Protein AF-A0ABD0VQE1-F1 (afdb_monomer_lite)

Structure (mmCIF, N/CA/C/O backbone):
data_AF-A0ABD0VQE1-F1
#
_entry.id   AF-A0ABD0VQE1-F1
#
loop_
_atom_site.group_PDB
_atom_site.id
_atom_site.type_symbol
_atom_site.label_atom_id
_atom_site.label_alt_id
_atom_site.label_comp_id
_atom_site.label_asym_id
_atom_site.label_entity_id
_atom_site.label_seq_id
_atom_site.pdbx_PDB_ins_code
_atom_site.Cartn_x
_atom_site.Cartn_y
_atom_site.Cartn_z
_atom_site.occupancy
_atom_site.B_iso_or_equiv
_atom_site.auth_seq_id
_atom_site.auth_comp_id
_atom_site.auth_asym_id
_atom_site.auth_atom_id
_atom_site.pdbx_PDB_model_num
ATOM 1 N N . MET A 1 1 ? 2.032 -4.765 5.187 1.00 67.75 1 MET A N 1
ATOM 2 C CA . MET A 1 1 ? 2.060 -3.733 6.247 1.00 67.75 1 MET A CA 1
ATOM 3 C C . MET A 1 1 ? 1.256 -4.233 7.442 1.00 67.75 1 MET A C 1
ATOM 5 O O . MET A 1 1 ? 0.437 -5.127 7.236 1.00 67.75 1 MET A O 1
ATOM 9 N N . PRO A 1 2 ? 1.491 -3.754 8.675 1.00 69.06 2 PRO A N 1
ATOM 10 C CA . PRO A 1 2 ? 0.647 -4.112 9.817 1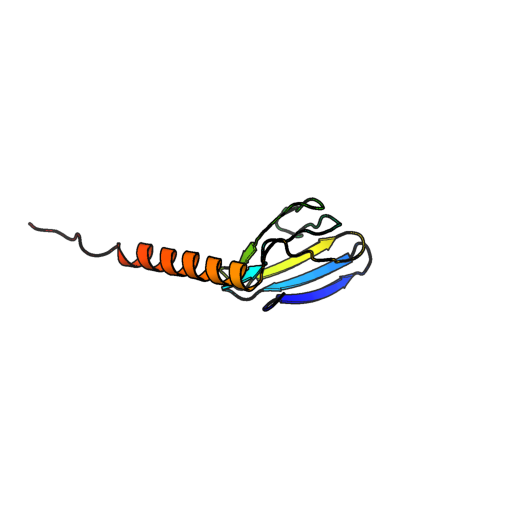.00 69.06 2 PRO A CA 1
ATOM 11 C C . PRO A 1 2 ? -0.835 -3.842 9.506 1.00 69.06 2 PRO A C 1
ATOM 13 O O . PRO A 1 2 ? -1.160 -2.776 9.002 1.00 69.06 2 PRO A O 1
ATOM 16 N N . GLY A 1 3 ? -1.717 -4.814 9.753 1.00 70.75 3 GLY A N 1
ATOM 17 C CA . GLY A 1 3 ? -3.159 -4.679 9.486 1.00 70.75 3 GLY A CA 1
ATOM 18 C C . GLY A 1 3 ? -3.613 -4.981 8.050 1.00 70.75 3 GLY A C 1
ATOM 19 O O . GLY A 1 3 ? -4.818 -5.026 7.812 1.00 70.75 3 GLY A O 1
ATOM 20 N N . ALA A 1 4 ? -2.685 -5.243 7.122 1.00 85.31 4 ALA A N 1
ATOM 21 C CA . ALA A 1 4 ? -3.003 -5.608 5.743 1.00 85.31 4 ALA A CA 1
ATOM 22 C C . ALA A 1 4 ? -3.034 -7.132 5.545 1.00 85.31 4 ALA A C 1
ATOM 24 O O . ALA A 1 4 ? -2.086 -7.829 5.919 1.00 85.31 4 ALA A O 1
ATOM 25 N N . GLU A 1 5 ? -4.064 -7.640 4.871 1.00 93.62 5 GLU A N 1
ATOM 26 C CA . GLU A 1 5 ? -4.096 -9.002 4.328 1.00 93.62 5 GLU A CA 1
ATOM 27 C C . GLU A 1 5 ? -4.013 -8.943 2.802 1.00 93.62 5 GLU A C 1
ATOM 29 O O . GLU A 1 5 ? -4.787 -8.232 2.168 1.00 93.62 5 GLU A O 1
ATOM 34 N N . MET A 1 6 ? -3.103 -9.709 2.194 1.00 93.25 6 MET A N 1
ATOM 35 C CA . MET A 1 6 ? -2.968 -9.797 0.737 1.00 93.25 6 MET A CA 1
ATOM 36 C C . MET A 1 6 ? -3.108 -11.246 0.282 1.00 93.25 6 MET A C 1
ATOM 38 O O . MET A 1 6 ? -2.454 -12.146 0.812 1.00 93.25 6 MET A O 1
ATOM 42 N N . LYS A 1 7 ? -3.932 -11.467 -0.744 1.00 95.56 7 LYS A N 1
ATOM 43 C CA . LYS A 1 7 ? -4.078 -12.760 -1.413 1.00 95.56 7 LYS A CA 1
ATOM 44 C C . LYS A 1 7 ? -3.876 -12.599 -2.914 1.00 95.56 7 LYS A C 1
ATOM 46 O O . LYS A 1 7 ? -4.731 -12.023 -3.584 1.00 95.56 7 LYS A O 1
ATOM 51 N N . ILE A 1 8 ? -2.791 -13.166 -3.441 1.00 94.75 8 ILE A N 1
ATOM 52 C CA . ILE A 1 8 ? -2.540 -13.229 -4.886 1.00 94.75 8 ILE A CA 1
ATOM 53 C C . ILE A 1 8 ? -3.660 -14.031 -5.565 1.00 94.75 8 ILE A C 1
ATOM 55 O O . ILE A 1 8 ? -4.002 -15.135 -5.133 1.00 94.75 8 ILE A O 1
ATOM 59 N N . VAL A 1 9 ? -4.246 -13.462 -6.619 1.00 95.12 9 VAL A N 1
ATOM 60 C CA . VAL A 1 9 ? -5.286 -14.099 -7.447 1.00 95.12 9 VAL A CA 1
ATOM 61 C C . VAL A 1 9 ? -4.787 -14.451 -8.850 1.00 95.12 9 VAL A C 1
ATOM 63 O O . VAL A 1 9 ? -5.387 -15.294 -9.515 1.00 95.12 9 VAL A O 1
ATOM 66 N N . ARG A 1 10 ? -3.685 -13.840 -9.301 1.00 92.81 10 ARG A N 1
ATOM 67 C CA . ARG A 1 10 ? -3.033 -14.110 -10.590 1.00 92.81 10 ARG A CA 1
ATOM 68 C C . ARG A 1 10 ? -1.580 -13.637 -10.547 1.00 92.81 10 ARG A C 1
ATOM 70 O O . ARG A 1 10 ? -1.324 -12.589 -9.975 1.00 92.81 10 ARG A O 1
ATOM 77 N N . GLU A 1 11 ? -0.682 -14.349 -11.225 1.00 89.75 11 GLU A N 1
ATOM 78 C CA . GLU A 1 11 ? 0.773 -14.084 -11.258 1.00 89.75 11 GLU A CA 1
ATOM 79 C C . GLU A 1 11 ? 1.255 -13.292 -12.502 1.00 89.75 11 GLU A C 1
ATOM 81 O O . GLU A 1 11 ? 2.452 -13.134 -12.706 1.00 89.75 11 GLU A O 1
ATOM 86 N N . GLY A 1 12 ? 0.372 -12.847 -13.411 1.00 85.19 12 GLY A N 1
ATOM 87 C CA . GLY A 1 12 ? 0.828 -12.190 -14.651 1.00 85.19 12 GLY A CA 1
ATOM 88 C C . GLY A 1 12 ? -0.264 -11.671 -15.606 1.00 85.19 12 GLY A C 1
ATOM 89 O O . GLY A 1 12 ? -0.908 -12.499 -16.269 1.00 85.19 12 GLY A O 1
ATOM 90 N N . PRO A 1 13 ? -0.458 -10.334 -15.735 1.00 85.94 13 PRO A N 1
ATOM 91 C CA . PRO A 1 13 ? -0.006 -9.320 -14.772 1.00 85.94 13 PRO A CA 1
ATOM 92 C C . PRO A 1 13 ? -0.501 -9.675 -13.369 1.00 85.94 13 PRO A C 1
ATOM 94 O O . PRO A 1 13 ? -1.580 -10.273 -13.221 1.00 85.94 13 PRO A O 1
ATOM 97 N N . THR A 1 14 ? 0.328 -9.397 -12.367 1.00 93.62 14 THR A N 1
ATOM 98 C CA . THR A 1 14 ? 0.063 -9.842 -11.004 1.00 93.62 14 THR A CA 1
ATOM 99 C C . THR A 1 14 ? -1.121 -9.071 -10.456 1.00 93.62 14 THR A C 1
ATOM 101 O O . THR A 1 14 ? -1.269 -7.872 -10.682 1.00 93.62 14 THR A O 1
ATOM 104 N N . SER A 1 15 ? -2.019 -9.774 -9.779 1.00 94.00 15 SER A N 1
ATOM 105 C CA . SER A 1 15 ? -3.121 -9.129 -9.080 1.00 94.00 15 SER A CA 1
ATOM 106 C C . SER A 1 15 ? -3.421 -9.839 -7.781 1.00 94.00 15 SER A C 1
ATOM 108 O O . SER A 1 15 ? -3.219 -11.050 -7.646 1.00 94.00 15 SER A O 1
ATOM 110 N N . ALA A 1 16 ? -3.924 -9.071 -6.828 1.00 94.69 16 ALA A N 1
ATOM 111 C CA . ALA A 1 16 ? -4.280 -9.546 -5.510 1.00 94.69 16 ALA A CA 1
ATOM 112 C C . ALA A 1 16 ? -5.577 -8.901 -5.038 1.00 94.69 16 ALA A C 1
ATOM 114 O O . ALA A 1 16 ? -5.920 -7.795 -5.453 1.00 94.69 16 ALA A O 1
ATOM 115 N N . VAL A 1 17 ? -6.265 -9.591 -4.134 1.00 95.69 17 VAL A N 1
ATOM 116 C CA . VAL A 1 17 ? -7.222 -8.946 -3.235 1.00 95.69 17 VAL A CA 1
ATOM 117 C C . VAL A 1 17 ? -6.441 -8.485 -2.016 1.00 95.69 17 VAL A C 1
ATOM 119 O O . VAL A 1 17 ? -5.725 -9.291 -1.411 1.00 95.69 17 VAL A O 1
ATOM 122 N N . VAL A 1 18 ? -6.581 -7.211 -1.670 1.00 94.56 18 VAL A N 1
ATOM 123 C CA . VAL A 1 18 ? -5.991 -6.624 -0.470 1.00 94.56 18 VAL A CA 1
ATOM 124 C C . VAL A 1 18 ? -7.105 -6.161 0.451 1.00 94.56 18 VAL A C 1
ATOM 126 O O . VAL A 1 18 ? -8.110 -5.616 -0.006 1.00 94.56 18 VAL A O 1
ATOM 129 N N . LYS A 1 19 ? -6.931 -6.416 1.747 1.00 95.38 19 LYS A N 1
ATOM 130 C CA . LYS A 1 19 ? -7.860 -6.008 2.795 1.00 95.38 19 LYS A CA 1
ATOM 131 C C . LYS A 1 19 ? -7.136 -5.193 3.845 1.00 95.38 19 LYS A C 1
ATOM 133 O O . LYS A 1 19 ? -6.071 -5.600 4.309 1.00 95.38 19 LYS A O 1
ATOM 138 N N . PHE A 1 20 ? -7.774 -4.113 4.264 1.00 93.12 20 PHE A N 1
ATOM 139 C CA . PHE A 1 20 ? -7.355 -3.286 5.382 1.00 93.12 20 PHE A CA 1
ATOM 140 C C . PHE A 1 20 ? -8.513 -3.116 6.353 1.00 93.12 20 PHE A C 1
ATOM 142 O O . PHE A 1 20 ? -9.671 -2.991 5.952 1.00 93.12 20 PHE A O 1
ATOM 149 N N . LYS A 1 21 ? -8.201 -3.123 7.648 1.00 92.06 21 LYS A N 1
ATOM 150 C CA . LYS A 1 21 ? -9.176 -2.802 8.692 1.00 92.06 21 LYS A CA 1
ATOM 151 C C . LYS A 1 21 ? -9.343 -1.298 8.838 1.00 92.06 21 LYS A C 1
ATOM 153 O O . LYS A 1 21 ? -8.373 -0.565 8.647 1.00 92.06 21 LYS A O 1
ATOM 158 N N . ALA A 1 22 ? -10.532 -0.863 9.243 1.00 89.06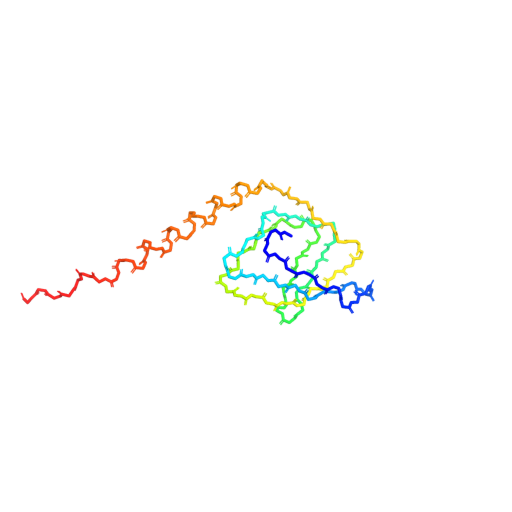 22 ALA A N 1
ATOM 159 C CA . ALA A 1 22 ? -10.762 0.519 9.649 1.00 89.06 22 ALA A CA 1
ATOM 160 C C . ALA A 1 22 ? -9.694 0.971 10.666 1.00 89.06 22 ALA A C 1
ATOM 162 O O . ALA A 1 22 ? -9.358 0.239 11.600 1.00 89.06 22 ALA A O 1
ATOM 163 N N . GLY A 1 23 ? -9.142 2.164 10.461 1.00 85.56 23 GLY A N 1
ATOM 164 C CA . GLY A 1 23 ? -8.026 2.726 11.222 1.00 85.56 23 GLY A CA 1
ATOM 165 C C . GLY A 1 23 ? -6.632 2.277 10.763 1.00 85.56 23 GLY A C 1
ATOM 166 O O . GLY A 1 23 ? -5.644 2.688 11.370 1.00 85.56 23 GLY A O 1
ATOM 167 N N . SER A 1 24 ? -6.515 1.444 9.723 1.00 88.12 24 SER A N 1
ATOM 168 C CA . SER A 1 24 ? -5.205 1.082 9.165 1.00 88.12 24 SER A CA 1
ATOM 169 C C . SER A 1 24 ? -4.586 2.257 8.407 1.00 88.12 24 SER A C 1
ATOM 171 O O . SER A 1 24 ? -5.286 3.046 7.772 1.00 88.12 24 SER A O 1
ATOM 173 N N . LEU A 1 25 ? -3.257 2.318 8.427 1.00 88.50 25 LEU A N 1
ATOM 174 C CA . LEU A 1 25 ? -2.460 3.292 7.691 1.00 88.50 25 LEU A CA 1
ATOM 175 C C . LEU A 1 25 ? -1.386 2.572 6.887 1.00 88.50 25 LEU A C 1
ATOM 177 O O . LEU A 1 25 ? -0.622 1.773 7.436 1.00 88.50 25 LEU A O 1
ATOM 181 N N . GLU A 1 26 ? -1.272 2.938 5.620 1.00 91.06 26 GLU A N 1
ATOM 182 C CA . GLU A 1 26 ? -0.061 2.708 4.844 1.00 91.06 26 GLU A CA 1
ATOM 183 C C . GLU A 1 26 ? 0.879 3.903 5.028 1.00 91.06 26 GLU A C 1
ATOM 185 O O . GLU A 1 26 ? 0.510 5.013 4.632 1.00 91.06 26 GLU A O 1
ATOM 190 N N . PRO A 1 27 ? 2.075 3.719 5.627 1.00 92.50 27 PRO A N 1
ATOM 191 C CA . PRO A 1 27 ? 3.082 4.774 5.706 1.00 92.50 27 PRO A CA 1
ATOM 192 C C . PRO A 1 27 ? 3.418 5.324 4.323 1.00 92.50 27 PRO A C 1
ATOM 194 O O . PRO A 1 27 ? 3.266 4.622 3.327 1.00 92.50 27 PRO A O 1
ATOM 197 N N . ALA A 1 28 ? 3.951 6.541 4.261 1.00 94.62 28 ALA A N 1
ATOM 198 C CA . ALA A 1 28 ? 4.513 7.095 3.040 1.00 94.62 28 ALA A CA 1
ATOM 199 C C . ALA A 1 28 ? 5.516 6.107 2.424 1.00 94.62 28 ALA A C 1
ATOM 201 O O . ALA A 1 28 ? 6.501 5.723 3.064 1.00 94.62 28 ALA A O 1
ATOM 202 N N . HIS A 1 29 ? 5.248 5.675 1.197 1.00 95.19 29 HIS A N 1
ATOM 203 C CA . HIS A 1 29 ? 6.065 4.701 0.489 1.00 95.19 29 HIS A CA 1
ATOM 204 C C . HIS A 1 29 ? 5.981 4.892 -1.024 1.00 95.19 29 HIS A C 1
ATOM 206 O O . HIS A 1 29 ? 5.151 5.647 -1.537 1.00 95.19 29 HIS A O 1
ATOM 212 N N . HIS A 1 30 ? 6.849 4.182 -1.738 1.00 96.00 30 HIS A N 1
ATOM 213 C CA . HIS A 1 30 ? 6.790 4.050 -3.186 1.00 96.00 30 HIS A CA 1
ATOM 214 C C . HIS A 1 30 ? 7.141 2.626 -3.631 1.00 96.00 30 HIS A C 1
ATOM 216 O O . HIS A 1 30 ? 7.761 1.852 -2.894 1.00 96.00 30 HIS A O 1
ATOM 222 N N . HIS A 1 31 ? 6.774 2.315 -4.873 1.00 94.81 31 HIS A N 1
ATOM 223 C CA . HIS A 1 31 ? 7.056 1.051 -5.557 1.00 94.81 31 HIS A CA 1
ATOM 224 C C . HIS A 1 31 ? 7.934 1.288 -6.788 1.00 94.81 31 HIS A C 1
ATOM 226 O O . HIS A 1 31 ? 7.900 2.371 -7.390 1.00 94.81 31 HIS A O 1
ATOM 232 N N . THR A 1 32 ? 8.687 0.272 -7.216 1.00 94.31 32 THR A N 1
ATOM 233 C CA . THR A 1 32 ? 9.423 0.328 -8.490 1.00 94.31 32 THR A CA 1
ATOM 234 C C . THR A 1 32 ? 8.471 0.370 -9.681 1.00 94.31 32 THR A C 1
ATOM 236 O O . THR A 1 32 ? 8.738 1.093 -10.646 1.00 94.31 32 THR A O 1
ATOM 239 N N . PHE A 1 33 ? 7.365 -0.373 -9.613 1.00 92.31 33 PHE A N 1
ATOM 240 C CA . PHE A 1 33 ? 6.344 -0.444 -10.656 1.00 92.31 33 PHE A CA 1
ATOM 241 C C . PHE A 1 33 ? 5.054 0.242 -10.207 1.00 92.31 33 PHE A C 1
ATOM 243 O O . PHE A 1 33 ? 4.714 0.237 -9.029 1.00 92.31 33 PHE A O 1
ATOM 250 N N . GLY A 1 34 ? 4.347 0.861 -11.154 1.00 91.69 34 GLY A N 1
ATOM 251 C CA . GLY A 1 34 ? 3.041 1.454 -10.874 1.00 91.69 34 GLY A CA 1
ATOM 252 C C . GLY A 1 34 ? 1.988 0.375 -10.645 1.00 91.69 34 GLY A C 1
ATOM 253 O O . GLY A 1 34 ? 2.122 -0.748 -11.139 1.00 91.69 34 GLY A O 1
ATOM 254 N N . HIS A 1 35 ? 0.929 0.732 -9.931 1.00 93.44 35 HIS A N 1
ATOM 255 C CA . HIS A 1 35 ? -0.175 -0.174 -9.649 1.00 93.44 35 HIS A CA 1
ATOM 256 C C . HIS A 1 35 ? -1.520 0.522 -9.810 1.00 93.44 35 HIS A C 1
ATOM 258 O O . HIS A 1 35 ? -1.656 1.731 -9.614 1.00 93.44 35 HIS A O 1
ATOM 264 N N . ASP A 1 36 ? -2.522 -0.266 -10.180 1.00 93.69 36 ASP A N 1
ATOM 265 C CA . ASP A 1 36 ? -3.900 0.175 -10.310 1.00 93.69 36 ASP A CA 1
ATOM 266 C C . ASP A 1 36 ? -4.811 -0.555 -9.327 1.00 93.69 36 ASP A C 1
ATOM 268 O O . ASP A 1 36 ? -4.751 -1.780 -9.194 1.00 93.69 36 ASP A O 1
ATOM 272 N N . VAL A 1 37 ? -5.674 0.208 -8.657 1.00 89.75 37 VAL A N 1
ATOM 273 C CA . VAL A 1 37 ? -6.818 -0.329 -7.923 1.00 89.75 37 VAL A CA 1
ATOM 274 C C . VAL A 1 37 ? -7.969 -0.493 -8.911 1.00 89.75 37 VAL A C 1
ATOM 276 O O . VAL A 1 37 ? -8.532 0.473 -9.438 1.00 89.75 37 VAL A O 1
ATOM 279 N N . LEU A 1 38 ? -8.290 -1.748 -9.208 1.00 83.38 38 LEU A N 1
ATOM 280 C CA . LEU A 1 38 ? -9.318 -2.119 -10.168 1.00 83.38 38 LEU A CA 1
ATOM 281 C C . LEU A 1 38 ? -10.705 -1.825 -9.588 1.00 83.38 38 LEU A C 1
ATOM 283 O O . LEU A 1 38 ? -11.067 -2.352 -8.541 1.00 83.38 38 LEU A O 1
ATOM 287 N N . GLY A 1 39 ? -11.498 -1.038 -10.3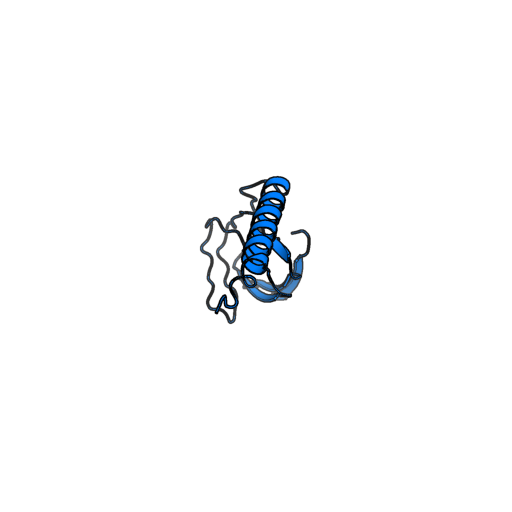17 1.00 78.75 39 GLY A N 1
ATOM 288 C CA . GLY A 1 39 ? -12.853 -0.635 -9.920 1.00 78.75 39 GLY A CA 1
ATOM 289 C C . GLY A 1 39 ? -12.958 0.842 -9.543 1.00 78.75 39 GLY A C 1
ATOM 290 O O . GLY A 1 39 ? -13.952 1.471 -9.896 1.00 78.75 39 GLY A O 1
ATOM 291 N N . ASP A 1 40 ? -11.892 1.410 -8.976 1.00 75.88 40 ASP A N 1
ATOM 292 C CA . ASP A 1 40 ? -11.885 2.790 -8.463 1.00 75.88 40 ASP A CA 1
ATOM 293 C C . ASP A 1 40 ? -11.145 3.780 -9.376 1.00 75.88 40 ASP A C 1
ATOM 295 O O . ASP A 1 40 ? -11.049 4.965 -9.070 1.00 75.88 40 ASP A O 1
ATOM 299 N N . TYR A 1 41 ? -10.619 3.309 -10.515 1.00 78.56 41 TYR A N 1
ATOM 300 C CA . TYR A 1 41 ? -9.808 4.098 -11.460 1.00 78.56 41 TYR A CA 1
ATOM 301 C C . TYR A 1 41 ? -8.619 4.822 -10.801 1.00 78.56 41 TYR A C 1
ATOM 303 O O . TYR A 1 41 ? -8.105 5.803 -11.342 1.00 78.56 41 TYR A O 1
ATOM 311 N N . LEU A 1 42 ? -8.161 4.330 -9.650 1.00 88.56 42 LEU A N 1
ATOM 312 C CA . LEU A 1 42 ? -7.013 4.867 -8.939 1.00 88.56 42 LEU A CA 1
ATOM 313 C C . LEU A 1 42 ? -5.746 4.202 -9.476 1.00 88.56 42 LEU A C 1
ATOM 315 O O . LEU A 1 42 ? -5.541 3.000 -9.309 1.00 88.56 42 LEU A O 1
ATOM 319 N N . PHE A 1 43 ? -4.909 4.993 -10.141 1.00 92.19 43 PHE A N 1
ATOM 320 C CA . PHE A 1 43 ? -3.599 4.570 -10.618 1.00 92.19 43 PHE A CA 1
ATOM 321 C C . PHE A 1 43 ? -2.514 5.354 -9.892 1.00 92.19 43 PHE A C 1
ATOM 323 O O . PHE A 1 43 ? -2.495 6.584 -9.958 1.00 92.19 43 PHE A O 1
ATOM 330 N N . THR A 1 44 ? -1.592 4.629 -9.267 1.00 92.94 44 THR A N 1
ATOM 331 C CA . THR A 1 44 ? -0.397 5.196 -8.650 1.00 92.94 44 THR A CA 1
ATOM 332 C C . THR A 1 44 ? 0.793 4.957 -9.579 1.00 92.94 44 THR A C 1
ATOM 334 O O . THR A 1 44 ? 1.161 3.800 -9.826 1.00 92.94 44 THR A O 1
ATOM 337 N N . PRO A 1 45 ? 1.408 6.017 -10.135 1.00 94.38 45 PRO A N 1
ATOM 338 C CA . PRO A 1 45 ? 2.578 5.874 -10.989 1.00 94.38 45 PRO A CA 1
ATOM 339 C C . PRO A 1 45 ? 3.773 5.259 -10.250 1.00 94.38 45 PRO A C 1
ATOM 341 O O . PRO A 1 45 ? 3.953 5.431 -9.047 1.00 94.38 45 PRO A O 1
ATOM 344 N N . ALA A 1 46 ? 4.649 4.592 -11.002 1.00 94.62 46 ALA A N 1
ATOM 345 C CA . ALA A 1 46 ? 5.920 4.098 -10.480 1.00 94.62 46 ALA A CA 1
ATOM 346 C C . ALA A 1 46 ? 6.717 5.220 -9.793 1.00 94.62 46 ALA A C 1
ATOM 348 O O . ALA A 1 46 ? 6.865 6.309 -10.356 1.0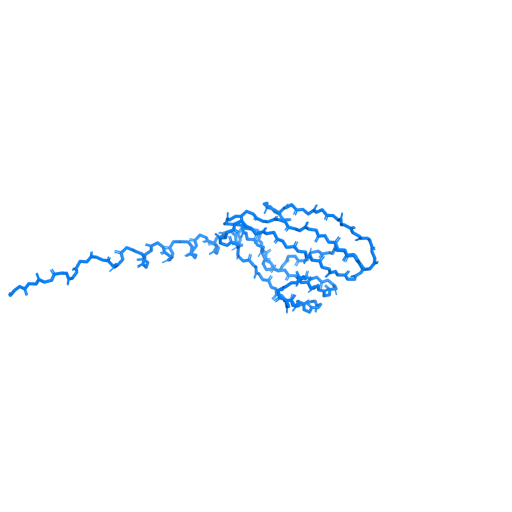0 94.62 46 ALA A O 1
ATOM 349 N N . LYS A 1 47 ? 7.299 4.912 -8.628 1.00 94.69 47 LYS A N 1
ATOM 350 C CA . LYS A 1 47 ? 8.085 5.826 -7.778 1.00 94.69 47 LYS A CA 1
ATOM 351 C C . LYS A 1 47 ? 7.314 7.009 -7.189 1.00 94.69 47 LYS A C 1
ATOM 353 O O . LYS A 1 47 ? 7.945 7.861 -6.561 1.00 94.69 47 LYS A O 1
ATOM 358 N N . ASP A 1 48 ? 5.999 7.083 -7.383 1.00 96.50 48 ASP A N 1
ATOM 359 C CA . ASP A 1 48 ? 5.202 8.115 -6.735 1.00 96.50 48 ASP A CA 1
ATOM 360 C C . ASP A 1 48 ? 5.090 7.826 -5.237 1.00 96.50 48 ASP A C 1
ATOM 362 O O . ASP A 1 48 ? 4.825 6.692 -4.822 1.00 96.50 48 ASP A O 1
ATOM 366 N N . LYS A 1 49 ? 5.335 8.858 -4.429 1.00 95.31 49 LYS A N 1
ATOM 367 C CA . LYS A 1 49 ? 5.305 8.737 -2.973 1.00 95.31 49 LYS A CA 1
ATOM 368 C C . LYS A 1 49 ? 3.890 8.963 -2.497 1.00 95.31 49 LYS A C 1
ATOM 370 O O . LYS A 1 49 ? 3.340 10.043 -2.701 1.00 95.31 49 LYS A O 1
ATOM 375 N N . HIS A 1 50 ? 3.331 7.977 -1.819 1.00 93.38 50 HIS A N 1
ATOM 376 C CA . HIS A 1 50 ? 1.950 8.041 -1.378 1.00 93.38 50 HIS A CA 1
ATOM 377 C C . HIS A 1 50 ? 1.774 7.417 0.003 1.00 93.38 50 HIS A C 1
ATOM 379 O O . HIS A 1 50 ? 2.572 6.597 0.453 1.00 93.38 50 HIS A O 1
ATOM 385 N N . ARG A 1 51 ? 0.722 7.868 0.682 1.00 92.06 51 ARG A N 1
ATOM 386 C CA . ARG A 1 51 ? 0.277 7.447 2.010 1.00 92.06 51 ARG A CA 1
ATOM 387 C C . ARG A 1 51 ? -1.232 7.249 1.924 1.00 92.06 51 ARG A C 1
ATOM 389 O O . ARG A 1 51 ? -1.897 8.036 1.249 1.00 92.06 51 ARG A O 1
ATOM 396 N N . VAL A 1 52 ? -1.758 6.228 2.592 1.00 90.56 52 VAL A N 1
ATOM 397 C CA . VAL A 1 52 ? -3.184 5.884 2.516 1.00 90.56 52 VAL A CA 1
ATOM 398 C C . VAL A 1 52 ? -3.739 5.622 3.909 1.00 90.56 52 VAL A C 1
ATOM 400 O O . VAL A 1 52 ? -3.197 4.800 4.645 1.00 90.56 52 VAL A O 1
ATOM 403 N N . ASN A 1 53 ? -4.841 6.294 4.246 1.00 89.00 53 ASN A N 1
ATOM 404 C CA . ASN A 1 53 ? -5.542 6.143 5.520 1.00 89.00 53 ASN A CA 1
ATOM 405 C C . ASN A 1 53 ? -6.881 5.449 5.243 1.00 89.00 53 ASN A C 1
ATOM 407 O O . ASN A 1 53 ? -7.666 5.926 4.421 1.00 89.00 53 ASN A O 1
ATOM 411 N N . TYR A 1 54 ? -7.154 4.340 5.929 1.00 88.75 54 TYR A N 1
ATOM 412 C CA . TYR A 1 54 ? -8.398 3.586 5.772 1.00 88.75 54 TYR A CA 1
ATOM 413 C C . TYR A 1 54 ? -9.349 3.887 6.926 1.00 88.75 54 TYR A C 1
ATOM 415 O O . TYR A 1 54 ? -9.131 3.429 8.043 1.00 88.75 54 TYR A O 1
ATOM 423 N N . PHE A 1 55 ? -10.417 4.643 6.672 1.00 88.81 55 PHE A N 1
ATOM 424 C CA . PHE A 1 55 ? -11.403 5.007 7.703 1.00 88.81 55 PHE A CA 1
ATOM 425 C C . PHE A 1 55 ? -12.466 3.924 7.942 1.00 88.81 55 PHE A C 1
ATOM 427 O O . PHE A 1 55 ? -13.079 3.882 9.005 1.00 88.81 55 PHE A O 1
ATOM 434 N N . GLU A 1 56 ? -12.646 3.017 6.985 1.00 91.06 56 GLU A N 1
ATOM 435 C CA . GLU A 1 56 ? -13.551 1.873 7.062 1.00 91.06 56 GLU A CA 1
ATOM 436 C C . GLU A 1 56 ? -12.839 0.579 6.644 1.00 91.06 56 GLU A C 1
ATOM 438 O O . GLU A 1 56 ? -11.764 0.611 6.036 1.00 91.06 56 GLU A O 1
ATOM 443 N N . ASP A 1 57 ? -13.422 -0.573 6.990 1.00 93.88 57 ASP A N 1
ATOM 444 C CA . ASP A 1 57 ? -12.945 -1.864 6.492 1.00 93.88 57 ASP A CA 1
ATOM 445 C C . ASP A 1 57 ? -12.989 -1.833 4.960 1.00 93.88 57 ASP A C 1
ATOM 447 O O . ASP A 1 57 ? -14.054 -1.715 4.360 1.00 93.88 57 ASP A O 1
ATOM 451 N N . THR A 1 58 ? -11.820 -1.933 4.335 1.00 93.38 58 THR A N 1
ATOM 452 C CA . THR A 1 58 ? -11.656 -1.731 2.897 1.00 93.38 58 THR A CA 1
ATOM 453 C C . THR A 1 58 ? -11.129 -3.010 2.261 1.00 93.38 58 THR A C 1
ATOM 455 O O . THR A 1 58 ? -10.169 -3.611 2.745 1.00 93.38 58 THR A O 1
ATOM 458 N N . GLU A 1 59 ? -11.744 -3.427 1.158 1.00 94.88 59 GLU A N 1
ATOM 459 C CA . GLU A 1 59 ? -11.294 -4.543 0.329 1.00 94.88 59 GLU A CA 1
ATOM 460 C C . GLU A 1 59 ? -11.266 -4.095 -1.129 1.00 94.88 59 GLU A C 1
ATOM 462 O O . GLU A 1 59 ? -12.267 -3.597 -1.641 1.00 94.88 59 GLU A O 1
ATOM 467 N N . PHE A 1 60 ? -10.136 -4.292 -1.803 1.00 93.19 60 PHE A N 1
ATOM 468 C CA . PHE A 1 60 ? -9.998 -3.924 -3.207 1.00 93.19 60 PHE A CA 1
ATOM 469 C C . PHE A 1 60 ? -9.103 -4.890 -3.980 1.00 93.19 60 PHE A C 1
ATOM 471 O O . PHE A 1 60 ? -8.305 -5.646 -3.418 1.00 93.19 60 PHE A O 1
ATOM 478 N N . PHE A 1 61 ? -9.248 -4.858 -5.304 1.00 94.19 61 PHE A N 1
ATOM 479 C CA . PHE A 1 61 ? -8.354 -5.550 -6.221 1.00 94.19 61 PHE A CA 1
ATOM 480 C C . PHE A 1 61 ? -7.243 -4.606 -6.646 1.00 94.19 61 PHE A C 1
ATOM 482 O O . PHE A 1 61 ? -7.513 -3.530 -7.170 1.00 94.19 61 PHE A O 1
ATOM 489 N N . ILE A 1 62 ? -6.001 -5.036 -6.484 1.00 94.06 62 ILE A N 1
ATOM 490 C CA . ILE A 1 62 ? -4.835 -4.320 -6.991 1.00 94.06 62 ILE A CA 1
ATOM 491 C C . ILE A 1 62 ? -4.170 -5.139 -8.086 1.00 94.06 62 ILE A C 1
ATOM 493 O O . ILE A 1 62 ? -4.107 -6.371 -8.005 1.00 94.06 62 ILE A O 1
ATOM 497 N N . ARG A 1 63 ? -3.683 -4.455 -9.117 1.00 94.31 63 ARG A N 1
ATOM 498 C CA . ARG A 1 63 ? -2.884 -5.030 -10.194 1.00 94.31 63 ARG A CA 1
ATOM 499 C C . ARG A 1 63 ? -1.606 -4.222 -10.375 1.00 94.31 63 ARG A C 1
ATOM 501 O O . ARG A 1 63 ? -1.619 -3.002 -10.265 1.00 94.31 63 ARG A O 1
ATOM 508 N N . TRP A 1 64 ? -0.519 -4.920 -10.667 1.00 93.62 64 TRP A N 1
ATOM 509 C CA . TRP A 1 64 ? 0.775 -4.329 -10.984 1.00 93.62 64 TRP A CA 1
ATOM 510 C C . TRP A 1 64 ? 1.554 -5.244 -11.935 1.00 93.62 64 TRP A C 1
ATOM 512 O O . TRP A 1 64 ? 1.212 -6.418 -12.123 1.00 93.62 64 TRP A O 1
ATOM 522 N N . ASP A 1 65 ? 2.602 -4.695 -12.541 1.00 90.56 65 ASP A N 1
ATOM 523 C CA . ASP A 1 65 ? 3.561 -5.452 -13.343 1.00 90.56 65 ASP A CA 1
ATOM 524 C C . ASP A 1 65 ? 4.839 -5.714 -12.539 1.00 90.56 65 ASP A C 1
ATOM 526 O O . ASP A 1 65 ? 5.272 -4.869 -11.760 1.00 90.56 65 ASP A O 1
ATOM 530 N N . GLY A 1 66 ? 5.472 -6.867 -12.765 1.00 85.88 66 GLY A N 1
ATOM 531 C CA . GLY A 1 66 ? 6.743 -7.218 -12.127 1.00 85.88 66 GLY A CA 1
ATOM 532 C C . GLY A 1 66 ? 6.624 -7.612 -10.651 1.00 85.88 66 GLY A C 1
ATOM 533 O O . GLY A 1 66 ? 5.577 -8.067 -10.184 1.00 85.88 66 GLY A O 1
ATOM 534 N N . ASP A 1 67 ? 7.741 -7.482 -9.937 1.00 87.12 67 ASP A N 1
ATOM 535 C CA . ASP A 1 67 ? 7.831 -7.814 -8.516 1.00 87.12 67 ASP A CA 1
ATOM 536 C C . ASP A 1 67 ? 7.117 -6.762 -7.658 1.00 87.12 67 ASP A C 1
ATOM 538 O O . ASP A 1 67 ? 7.111 -5.574 -7.980 1.00 87.12 67 ASP A O 1
ATOM 542 N N . TRP A 1 68 ? 6.531 -7.203 -6.543 1.00 88.69 68 TRP A N 1
ATOM 543 C CA . TRP A 1 68 ? 5.957 -6.304 -5.543 1.00 88.69 68 TRP A CA 1
ATOM 544 C C . TRP A 1 68 ? 7.015 -5.928 -4.505 1.00 88.69 68 TRP A C 1
ATOM 546 O O . TRP A 1 68 ? 7.330 -6.721 -3.614 1.00 88.69 68 TRP A O 1
ATOM 556 N N . ASP A 1 69 ? 7.569 -4.727 -4.621 1.00 91.25 69 ASP A N 1
ATOM 557 C CA . ASP A 1 69 ? 8.461 -4.131 -3.630 1.00 91.25 69 ASP A CA 1
ATOM 558 C C . ASP A 1 69 ? 7.769 -3.002 -2.868 1.00 91.25 69 ASP A C 1
ATOM 560 O O . ASP A 1 69 ? 6.820 -2.416 -3.357 1.00 91.25 69 ASP A O 1
ATOM 564 N N . ILE A 1 70 ? 8.209 -2.704 -1.645 1.00 91.50 70 ILE A N 1
ATOM 565 C CA . ILE A 1 70 ? 7.716 -1.562 -0.864 1.00 91.50 70 ILE A CA 1
ATOM 566 C C . ILE A 1 70 ? 8.931 -0.857 -0.279 1.00 91.50 70 ILE A C 1
ATOM 568 O O . ILE A 1 70 ? 9.656 -1.441 0.532 1.00 91.50 70 ILE A O 1
ATOM 572 N N . PHE A 1 71 ? 9.137 0.401 -0.655 1.00 94.62 71 PHE A N 1
ATOM 573 C CA . PHE A 1 71 ? 10.158 1.255 -0.059 1.00 94.62 71 PHE A CA 1
ATOM 574 C C . PHE A 1 71 ? 9.487 2.272 0.851 1.00 94.62 71 PHE A C 1
ATOM 576 O O . PHE A 1 71 ? 8.806 3.173 0.375 1.00 94.62 71 PHE A O 1
ATOM 583 N N . LEU A 1 72 ? 9.679 2.126 2.162 1.00 94.75 72 LEU A N 1
ATOM 584 C CA . LEU A 1 72 ? 9.163 3.090 3.129 1.00 94.75 72 LEU A CA 1
ATOM 585 C C . LEU A 1 72 ? 9.971 4.393 3.041 1.00 94.75 72 LEU A C 1
ATOM 587 O O . LEU A 1 72 ? 11.191 4.385 3.215 1.00 94.75 72 LEU A O 1
ATOM 591 N N . ASP A 1 73 ? 9.283 5.503 2.785 1.00 95.25 73 ASP A N 1
ATOM 592 C CA . ASP A 1 73 ? 9.837 6.862 2.780 1.00 95.25 73 ASP A CA 1
ATOM 593 C C . ASP A 1 73 ? 9.765 7.531 4.161 1.00 95.25 73 ASP A C 1
ATOM 595 O O . ASP A 1 73 ? 10.294 8.627 4.354 1.00 95.25 73 ASP A O 1
ATOM 599 N N . GLU A 1 74 ? 9.140 6.865 5.130 1.00 93.81 74 GLU A N 1
ATOM 600 C CA . GLU A 1 74 ? 9.075 7.282 6.525 1.00 93.81 74 GLU A CA 1
ATOM 601 C C . GLU A 1 74 ? 9.135 6.095 7.493 1.00 93.81 74 GLU A C 1
ATOM 603 O O . GLU A 1 74 ? 9.033 4.930 7.105 1.00 93.81 74 GLU A O 1
ATOM 608 N N . SER A 1 75 ? 9.304 6.391 8.784 1.00 92.06 75 SER A N 1
ATOM 609 C CA . SER A 1 75 ? 9.294 5.361 9.822 1.00 92.06 75 SER A CA 1
ATOM 610 C C . SER A 1 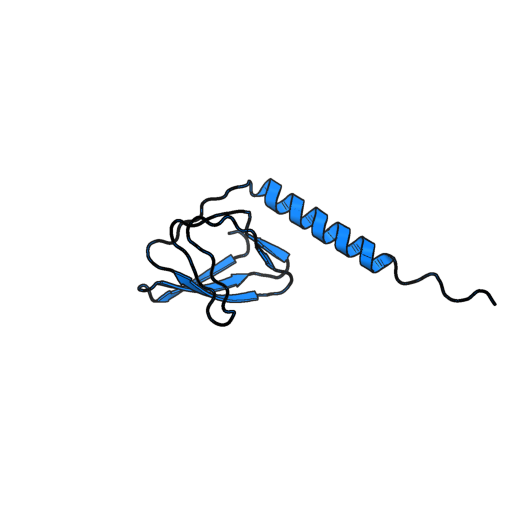75 ? 7.866 4.945 10.192 1.00 92.06 75 SER A C 1
ATOM 612 O O . SER A 1 75 ? 6.936 5.748 10.117 1.00 92.06 75 SER A O 1
ATOM 614 N N . LEU A 1 76 ? 7.695 3.705 10.664 1.00 88.56 76 LEU A N 1
ATOM 615 C CA . LEU A 1 76 ? 6.401 3.231 11.176 1.00 88.56 76 LEU A CA 1
ATOM 616 C C . LEU A 1 76 ? 5.914 4.046 12.387 1.00 88.56 76 LEU A C 1
ATOM 618 O O . LEU A 1 76 ? 4.712 4.184 12.581 1.00 88.56 76 LEU A O 1
ATOM 622 N N . GLU A 1 77 ? 6.838 4.590 13.183 1.00 90.44 77 GLU A N 1
ATOM 623 C CA . GLU A 1 77 ? 6.531 5.463 14.323 1.00 90.44 77 GLU A CA 1
ATOM 624 C C . GLU A 1 77 ? 5.976 6.812 13.845 1.00 90.44 77 GLU A C 1
ATOM 626 O O . GLU A 1 77 ? 4.882 7.201 14.237 1.00 90.44 77 GLU A O 1
ATOM 631 N N . THR A 1 78 ? 6.658 7.462 12.895 1.00 90.50 78 THR A N 1
ATOM 632 C CA . THR A 1 78 ? 6.192 8.709 12.260 1.00 90.50 78 THR A CA 1
ATOM 633 C C . THR A 1 78 ? 4.827 8.537 11.597 1.00 90.50 78 THR A C 1
ATOM 635 O O . THR A 1 78 ? 3.976 9.425 11.660 1.00 90.50 78 THR A O 1
ATOM 638 N N . ALA A 1 79 ? 4.608 7.384 10.966 1.00 87.75 79 ALA A N 1
ATOM 639 C CA . ALA A 1 79 ? 3.332 7.032 10.373 1.00 87.75 79 ALA A CA 1
ATOM 640 C C . ALA A 1 79 ? 2.230 6.960 11.449 1.00 87.75 79 ALA A C 1
ATOM 642 O O . ALA A 1 79 ? 1.210 7.633 11.319 1.00 87.75 79 ALA A O 1
ATOM 643 N N . ALA A 1 80 ? 2.463 6.215 12.537 1.00 84.75 80 ALA A N 1
ATOM 644 C CA . ALA A 1 80 ? 1.507 6.044 13.632 1.00 84.75 80 ALA A CA 1
ATOM 645 C C . ALA A 1 80 ? 1.166 7.360 14.357 1.00 84.75 80 ALA A C 1
ATOM 647 O O . ALA A 1 80 ? -0.006 7.608 14.648 1.00 84.75 80 ALA A O 1
ATOM 648 N N . ASP A 1 81 ? 2.158 8.221 14.597 1.00 87.44 81 ASP A N 1
ATOM 649 C CA . ASP A 1 81 ? 1.950 9.525 15.237 1.00 87.44 81 ASP A CA 1
ATOM 650 C C . ASP A 1 81 ? 1.018 10.426 14.416 1.00 87.44 81 ASP A C 1
ATOM 652 O O . ASP A 1 81 ? 0.164 11.115 14.975 1.00 87.44 81 ASP A O 1
ATOM 656 N N . ALA A 1 82 ? 1.123 10.386 13.085 1.00 79.00 82 ALA A N 1
ATOM 657 C CA . ALA A 1 82 ? 0.254 11.166 12.208 1.00 79.00 82 ALA A CA 1
ATOM 658 C C . ALA A 1 82 ? -1.221 10.725 12.286 1.00 79.00 82 ALA A C 1
ATOM 660 O O . ALA A 1 82 ? -2.100 11.583 12.303 1.00 79.00 82 ALA A O 1
ATOM 661 N N . ILE A 1 83 ? -1.503 9.418 12.417 1.00 76.56 83 ILE A N 1
ATOM 662 C CA . ILE A 1 83 ? -2.882 8.919 12.613 1.00 76.56 83 ILE A CA 1
ATOM 663 C C . ILE A 1 83 ? -3.462 9.479 13.904 1.00 76.56 83 ILE A C 1
ATOM 665 O O . ILE A 1 83 ? -4.617 9.891 13.945 1.00 76.56 83 ILE A O 1
ATOM 669 N N . LYS A 1 84 ? -2.664 9.480 14.976 1.00 75.69 84 LYS A N 1
ATOM 670 C CA . LYS A 1 84 ? -3.116 9.963 16.276 1.00 75.69 84 LYS A CA 1
ATOM 671 C C . LYS A 1 84 ? -3.532 11.431 16.196 1.00 75.69 84 LYS A C 1
ATOM 673 O O . LYS A 1 84 ? -4.595 11.771 16.699 1.00 75.69 84 LYS A O 1
ATOM 678 N N . VAL A 1 85 ? -2.740 12.263 15.519 1.00 74.88 85 VAL A N 1
ATOM 679 C CA . VAL A 1 85 ? -3.063 13.681 15.303 1.00 74.88 85 VAL A CA 1
ATOM 680 C C . VAL A 1 85 ? -4.352 13.847 14.491 1.00 74.88 85 VAL A C 1
ATOM 682 O O . VAL A 1 85 ? -5.194 14.660 14.860 1.00 74.88 85 VAL A O 1
ATOM 685 N N . GLU A 1 86 ? -4.540 13.073 13.418 1.00 71.19 86 GLU A N 1
ATOM 686 C CA . GLU A 1 86 ? -5.764 13.140 12.606 1.00 71.19 86 GLU A CA 1
ATOM 687 C C . GLU A 1 86 ? -7.014 12.684 13.376 1.00 71.19 86 GLU A C 1
ATOM 689 O O . GLU A 1 86 ? -8.057 13.335 13.306 1.00 71.19 86 GLU A O 1
ATOM 694 N N . LEU A 1 87 ? -6.911 11.599 14.152 1.00 69.00 87 LEU A N 1
ATOM 695 C CA . LEU A 1 87 ? -8.009 11.101 14.983 1.00 69.00 87 LEU A CA 1
ATOM 696 C C . LEU A 1 87 ? -8.350 12.075 16.118 1.00 69.00 87 LEU A C 1
ATOM 698 O O . LEU A 1 87 ? -9.527 12.335 16.355 1.00 69.00 87 LEU A O 1
ATOM 702 N N . GLU A 1 88 ? -7.350 12.637 16.800 1.00 70.12 88 GLU A N 1
ATOM 703 C CA . GLU A 1 88 ? -7.563 13.629 17.861 1.00 70.12 88 GLU A CA 1
ATOM 704 C C . GLU A 1 88 ? -8.188 14.919 17.309 1.00 70.12 88 GLU A C 1
ATOM 706 O O . GLU A 1 88 ? -9.146 15.416 17.897 1.00 70.12 88 GLU A O 1
ATOM 711 N N . GLY A 1 89 ? -7.743 15.402 16.143 1.00 62.19 89 GLY A N 1
ATOM 712 C CA . GLY A 1 89 ? -8.364 16.553 15.477 1.00 62.19 89 GLY A CA 1
ATOM 713 C C . GLY A 1 89 ? -9.826 16.308 15.082 1.00 62.19 89 GLY A C 1
ATOM 714 O O . GLY A 1 89 ? -10.667 17.183 15.266 1.00 62.19 89 GLY A O 1
ATOM 715 N N . SER A 1 90 ? -10.164 15.095 14.625 1.00 58.50 90 SER A N 1
ATOM 716 C CA . SER A 1 90 ? -11.551 14.740 14.278 1.00 58.50 90 SER A CA 1
ATOM 717 C C . SER A 1 90 ? -12.500 14.702 15.486 1.00 58.50 90 SER A C 1
ATOM 719 O O . SER A 1 90 ? -13.683 15.005 15.349 1.00 58.50 90 SER A O 1
ATOM 721 N N . LEU A 1 91 ? -11.988 14.370 16.679 1.00 57.56 91 LEU A N 1
ATOM 722 C CA . LEU A 1 91 ? -12.771 14.353 17.918 1.00 57.56 91 LEU A CA 1
ATOM 723 C C . LEU A 1 91 ? -13.051 15.766 18.448 1.00 57.56 91 LEU A C 1
ATOM 725 O O . LEU A 1 91 ? -14.090 15.985 19.067 1.00 57.56 91 LEU A O 1
ATOM 729 N N . GLU A 1 92 ? -12.145 16.722 18.225 1.00 56.56 92 GLU A N 1
ATOM 730 C CA . GLU A 1 92 ? -12.362 18.119 18.622 1.00 56.56 92 GLU A CA 1
ATOM 731 C C . GLU A 1 92 ? -13.455 18.792 17.779 1.00 56.56 92 GLU A C 1
ATOM 733 O O . GLU A 1 92 ? -14.290 19.515 18.328 1.00 56.56 92 GLU A O 1
ATOM 738 N N . ASP A 1 93 ? -13.508 18.503 16.476 1.00 55.97 93 ASP A N 1
ATOM 739 C CA . ASP A 1 93 ? -14.537 19.043 15.582 1.00 55.97 93 ASP A CA 1
ATOM 740 C C . ASP A 1 93 ? -15.947 18.529 15.942 1.00 55.97 93 ASP A C 1
ATOM 742 O O . ASP A 1 93 ? -16.908 19.303 15.922 1.00 55.97 93 ASP A O 1
ATOM 746 N N . ASP A 1 94 ? -16.076 17.268 16.372 1.00 54.91 94 ASP A N 1
ATOM 747 C CA . ASP A 1 94 ? -17.364 16.644 16.727 1.00 54.91 94 ASP A CA 1
ATOM 748 C C . ASP A 1 94 ? -17.929 17.146 18.079 1.00 54.91 94 ASP A C 1
ATOM 750 O O . ASP A 1 94 ? -19.138 17.158 18.305 1.00 54.91 94 ASP A O 1
ATOM 754 N N . ILE A 1 95 ? -17.074 17.650 18.982 1.00 57.66 95 ILE A N 1
ATOM 755 C CA . ILE A 1 95 ? -17.486 18.180 20.300 1.00 57.66 95 ILE A CA 1
ATOM 756 C C . ILE A 1 95 ? -18.046 19.617 20.209 1.00 57.66 95 ILE A C 1
ATOM 758 O O . ILE A 1 95 ? -18.711 20.086 21.136 1.00 57.66 95 ILE A O 1
ATOM 762 N N . THR A 1 96 ? -17.831 20.345 19.106 1.00 52.72 96 THR A N 1
ATOM 763 C CA . THR A 1 96 ? -18.222 21.769 19.015 1.00 52.72 96 THR A CA 1
ATOM 764 C C . THR A 1 96 ? -19.655 22.039 18.538 1.00 52.72 96 THR A C 1
ATOM 766 O O . THR A 1 96 ? -20.098 23.192 18.572 1.00 52.72 96 THR A O 1
ATOM 769 N N . ILE A 1 97 ? -20.435 21.014 18.180 1.00 57.50 97 ILE A N 1
ATOM 770 C CA . ILE A 1 97 ? -21.833 21.176 17.745 1.00 57.50 97 ILE A CA 1
ATOM 771 C C . ILE A 1 97 ? -22.795 20.825 18.883 1.00 57.50 97 ILE A C 1
ATOM 773 O O . ILE A 1 97 ? -23.520 19.854 18.789 1.00 57.50 97 ILE A O 1
ATOM 777 N N . GLU A 1 98 ? -22.814 21.601 19.966 1.00 56.34 98 GLU A N 1
ATOM 778 C CA . GLU A 1 98 ? -23.964 21.720 20.884 1.00 56.34 98 GLU A CA 1
ATOM 779 C C . GLU A 1 98 ? -23.572 22.662 22.023 1.00 56.34 98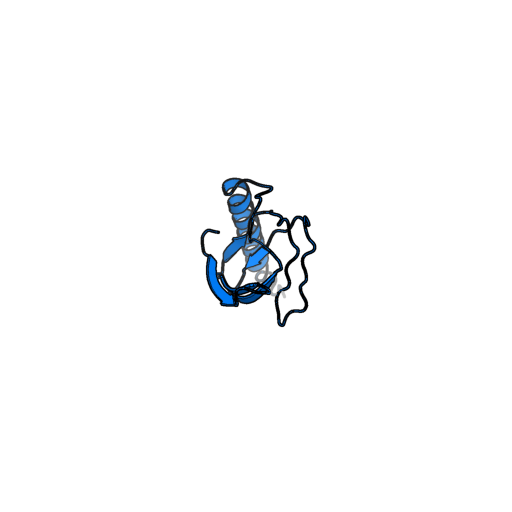 GLU A C 1
ATOM 781 O O . GLU A 1 98 ? -22.930 22.231 22.969 1.00 56.34 98 GLU A O 1
ATOM 786 N N . ASN A 1 99 ? -23.884 23.961 21.911 1.00 52.75 99 ASN A N 1
ATOM 787 C CA . ASN A 1 99 ? -24.112 24.877 23.052 1.00 52.75 99 ASN A CA 1
ATOM 788 C C . ASN A 1 99 ? -24.455 26.315 22.609 1.00 52.75 99 ASN A C 1
ATOM 790 O O . ASN A 1 99 ? -24.058 27.283 23.253 1.00 52.75 99 ASN A O 1
ATOM 794 N N . ASN A 1 100 ? -25.207 26.499 21.517 1.00 52.34 100 ASN A N 1
ATOM 795 C CA . ASN A 1 100 ? -25.749 27.827 21.186 1.00 52.34 100 ASN A CA 1
ATOM 796 C C . ASN A 1 100 ? -27.254 27.808 20.892 1.00 52.34 100 ASN A C 1
ATOM 798 O O . ASN A 1 100 ? -27.758 28.517 20.023 1.00 52.34 100 ASN A O 1
ATOM 802 N N . SER A 1 101 ? -27.993 27.005 21.659 1.00 50.75 101 SER A N 1
ATOM 803 C CA . SER A 1 101 ? -29.444 27.122 21.752 1.00 50.75 101 SER A CA 1
ATOM 804 C C . SER A 1 101 ? -29.825 28.307 22.650 1.00 50.75 101 SER A C 1
ATOM 806 O O . SER A 1 101 ? -29.643 28.253 23.863 1.00 50.75 101 SER A O 1
ATOM 808 N N . PHE A 1 102 ? -30.348 29.349 22.000 1.00 52.09 102 PHE A N 1
ATOM 809 C CA . PHE A 1 102 ? -31.381 30.287 22.456 1.00 52.09 102 PHE A CA 1
ATOM 810 C C . PHE A 1 102 ? -31.246 30.881 23.869 1.00 52.09 102 PHE A C 1
ATOM 812 O O . PHE A 1 102 ? -31.558 30.252 24.877 1.00 52.09 102 PHE A O 1
ATOM 819 N N . LYS A 1 103 ? -30.897 32.170 23.922 1.00 47.97 103 LYS A N 1
ATOM 820 C CA . LYS A 1 103 ? -31.393 33.065 24.971 1.00 47.97 103 LYS A CA 1
ATOM 821 C C . LYS A 1 103 ? -32.466 33.948 24.342 1.00 47.97 103 LYS A C 1
ATOM 823 O O . LYS A 1 103 ? -32.174 34.617 23.351 1.00 47.97 103 LYS A O 1
ATOM 828 N N . ASP A 1 104 ? -33.670 33.844 24.895 1.00 58.38 104 ASP A N 1
ATOM 829 C CA . ASP A 1 104 ? -34.849 34.664 24.590 1.00 58.38 104 ASP A CA 1
ATOM 830 C C . ASP A 1 104 ? -34.599 36.167 24.803 1.00 58.38 104 ASP A C 1
ATOM 832 O O . ASP A 1 104 ? -33.805 36.520 25.713 1.00 58.38 104 ASP A O 1
#

Foldseek 3Di:
DVQKDWDWPDVVLTKIKIKGAAQDKDAFKFWQWWKDFPPPRDIDHHPRTDMDHHRHTDITMMGIHDDTDIGHPDDPVVRVVVSVVVVVVVVVVVVPPDDPPDDD

Sequence (104 aa):
MPGAEMKIVREGPTSAVVKFKAGSLEPAHHHTFGHDVLGDYLFTPAKDKHRVNYFEDTEFFIRWDGDWDIFLDESLETAADAIKVELEGSLEDDITIENNSFKD

InterPro domains:
  IPR003500 Sugar-phosphate isomerase, RpiB/LacA/LacB family [PTHR30345] (1-84)
  IPR011051 RmlC-like cupin domain superfamily [SSF51182] (14-75)

Radius of gyration: 18.13 Å; chains: 1; bounding box: 45×49×40 Å

Organism: Dendrobium thyrsiflorum (NCBI:txid117978)

pLDDT: mean 83.93, std 14.0, range [47.97, 96.5]

Secondary structure (DSSP, 8-state):
-TTEEEEEEEETTEEEEEEE-TT-EEEEEE-SS-EEEETTTEEE-TT--EEEE-SS-EEEEEEESS----EESS-HHHHHHHHHHHHHHHHHHHHTSSS-----